Protein AF-A0A1I7TMN6-F1 (afdb_monomer_lite)

pLDDT: mean 80.71, std 16.34, range [33.47, 97.19]

Sequence (152 aa):
MFNTDRVVVRKAKWITIDNLLDMKNCLAITLLEPSFTDVVVNSFIHKWVDGHFPHLEYFCFEIKKEESNEFHTTRVLKGIEYEFEENVIRIYKKGEKGLNLIIGTNKGWHIRSKSGLKASILTLEIEGICTFVLFVWTEESIIVTGENELFE

Organism: NCBI:txid1561998

Radius of gyration: 15.0 Å; chains: 1; bounding box: 34×42×36 Å

Secondary structure (DSSP, 8-state):
----SEEEESSGGG--HHHHHTTTT-SEEEEES----HHHHHHHHHHHHTTS-TT--EEEEEEEGGG-----HHHHTTT--EEEEES---------TT-------SEEEEEE-TT--EEEEEEEEETTEEEEEEEE--TT-----SSS----

Foldseek 3Di:
DPPEQEAAEECQCVDALVNVLVCLAHQEYEYEAHLDDLVSLLVVVVCVLQCSNVRHFKYKYKHFLVSDPPNDVCSNCPPFDWDKAFQFFFFFADDDDPDGDGDTDRIWIWGAHPVGWIWIWDWDADPRMIMIMIGTDDPSTDGHGDPDDDDD

Structure (mmCIF, N/CA/C/O backbone):
data_AF-A0A1I7TMN6-F1
#
_entry.id   AF-A0A1I7TMN6-F1
#
loop_
_atom_site.group_PDB
_atom_site.id
_atom_site.type_symbol
_atom_site.label_atom_id
_atom_site.label_alt_id
_atom_site.label_comp_id
_atom_site.label_asym_id
_atom_site.label_entity_id
_atom_site.label_seq_id
_atom_site.pdbx_PDB_ins_code
_atom_site.Cartn_x
_atom_site.Cartn_y
_atom_site.Cartn_z
_atom_site.occupancy
_atom_site.B_iso_or_equiv
_atom_site.auth_seq_id
_atom_site.auth_comp_id
_atom_site.auth_asym_id
_atom_site.auth_atom_id
_atom_site.pdbx_PDB_model_num
ATOM 1 N N . MET A 1 1 ? -1.420 -20.832 -1.534 1.00 46.94 1 MET A N 1
ATOM 2 C CA . MET A 1 1 ? -2.021 -19.939 -0.522 1.00 46.94 1 MET A CA 1
ATOM 3 C C . MET A 1 1 ? -0.909 -19.474 0.402 1.00 46.94 1 MET A C 1
ATOM 5 O O . MET A 1 1 ? -0.333 -20.310 1.089 1.00 46.94 1 MET A O 1
ATOM 9 N N . PHE A 1 2 ? -0.547 -18.191 0.362 1.00 46.84 2 PHE A N 1
ATOM 10 C CA . PHE A 1 2 ? 0.433 -17.626 1.292 1.00 46.84 2 PHE A CA 1
ATOM 11 C C . PHE A 1 2 ? -0.248 -17.483 2.661 1.00 46.84 2 PHE A C 1
ATOM 13 O O . PHE A 1 2 ? -1.126 -16.645 2.826 1.00 46.84 2 PHE A O 1
ATOM 20 N N . ASN A 1 3 ? 0.077 -18.368 3.607 1.00 51.72 3 ASN A N 1
ATOM 21 C CA . ASN A 1 3 ? -0.455 -18.331 4.974 1.00 51.72 3 ASN A CA 1
ATOM 22 C C . ASN A 1 3 ? 0.596 -17.721 5.904 1.00 51.72 3 ASN A C 1
ATOM 24 O O . ASN A 1 3 ? 1.243 -18.407 6.693 1.00 51.72 3 ASN A O 1
ATOM 28 N N . THR A 1 4 ? 0.871 -16.442 5.698 1.00 63.84 4 THR A N 1
ATOM 29 C CA . THR A 1 4 ? 1.824 -15.682 6.497 1.00 63.84 4 THR A CA 1
ATOM 30 C C . THR A 1 4 ? 1.256 -14.292 6.685 1.00 63.84 4 THR A C 1
ATOM 32 O O . THR A 1 4 ? 0.889 -13.637 5.710 1.00 63.84 4 THR A O 1
ATOM 35 N N . ASP A 1 5 ? 1.221 -13.848 7.938 1.00 81.50 5 ASP A N 1
ATOM 36 C CA . ASP A 1 5 ? 0.681 -12.547 8.321 1.00 81.50 5 ASP A CA 1
ATOM 37 C C . ASP A 1 5 ? 1.398 -11.407 7.590 1.00 81.50 5 ASP A C 1
ATOM 39 O O . ASP A 1 5 ? 0.789 -10.396 7.252 1.00 81.50 5 ASP A O 1
ATOM 43 N N . ARG A 1 6 ? 2.699 -11.565 7.307 1.00 83.31 6 ARG A N 1
ATOM 44 C CA . ARG A 1 6 ? 3.541 -10.517 6.720 1.00 83.31 6 ARG A CA 1
ATOM 45 C C . ARG A 1 6 ? 4.454 -11.050 5.621 1.00 83.31 6 ARG A C 1
ATOM 47 O O . ARG A 1 6 ? 5.328 -11.875 5.871 1.00 83.31 6 ARG A O 1
ATOM 54 N N . VAL A 1 7 ? 4.300 -10.530 4.412 1.00 89.12 7 VAL A N 1
ATOM 55 C CA . VAL A 1 7 ? 5.121 -10.895 3.257 1.00 89.12 7 VAL A CA 1
ATOM 56 C C . VAL A 1 7 ? 6.060 -9.744 2.925 1.00 89.12 7 VAL A C 1
ATOM 58 O O . VAL A 1 7 ? 5.618 -8.622 2.701 1.00 89.12 7 VAL A O 1
ATOM 61 N N . VAL A 1 8 ? 7.362 -10.030 2.864 1.00 90.69 8 VAL A N 1
ATOM 62 C CA . VAL A 1 8 ? 8.372 -9.095 2.357 1.00 90.69 8 VAL A CA 1
ATOM 63 C C . VAL A 1 8 ? 9.087 -9.747 1.183 1.00 90.69 8 VAL A C 1
ATOM 65 O O . VAL A 1 8 ? 9.765 -10.760 1.356 1.00 90.69 8 VAL A O 1
ATOM 68 N N . VAL A 1 9 ? 8.958 -9.169 -0.010 1.00 92.62 9 VAL A N 1
ATOM 69 C CA . VAL A 1 9 ? 9.624 -9.663 -1.224 1.00 92.62 9 VAL A CA 1
ATOM 70 C C . VAL A 1 9 ? 10.627 -8.625 -1.699 1.00 92.62 9 VAL A C 1
ATOM 72 O O . VAL A 1 9 ? 10.267 -7.492 -2.005 1.00 92.62 9 VAL A O 1
ATOM 75 N N . ARG A 1 10 ? 11.901 -9.017 -1.781 1.00 92.88 10 ARG A N 1
ATOM 76 C CA . ARG A 1 10 ? 12.963 -8.199 -2.383 1.00 92.88 10 ARG A CA 1
ATOM 77 C C . ARG A 1 10 ? 13.113 -8.535 -3.865 1.00 92.88 10 ARG A C 1
ATOM 79 O O . ARG A 1 10 ? 12.882 -9.685 -4.239 1.00 92.88 10 ARG A O 1
ATOM 86 N N . LYS A 1 11 ? 13.554 -7.572 -4.685 1.00 92.88 11 LYS A N 1
ATOM 87 C CA . LYS A 1 11 ? 13.694 -7.734 -6.146 1.00 92.88 11 LYS A CA 1
ATOM 88 C C . LYS A 1 11 ? 12.394 -8.250 -6.776 1.00 92.88 11 LYS A C 1
ATOM 90 O O . LYS A 1 11 ? 12.377 -9.234 -7.514 1.00 92.88 11 LYS A O 1
ATOM 95 N N . ALA A 1 12 ? 11.293 -7.590 -6.440 1.00 95.06 12 ALA A N 1
ATOM 96 C CA . ALA A 1 12 ? 9.927 -8.010 -6.717 1.00 95.06 12 ALA A CA 1
ATOM 97 C C . ALA A 1 12 ? 9.480 -7.787 -8.175 1.00 95.06 12 ALA A C 1
ATOM 99 O O . ALA A 1 12 ? 8.286 -7.835 -8.452 1.00 95.06 12 ALA A O 1
ATOM 100 N N . LYS A 1 13 ? 10.400 -7.582 -9.130 1.00 93.62 13 LYS A N 1
ATOM 101 C CA . LYS A 1 13 ? 10.080 -7.353 -10.556 1.00 93.62 13 LYS A CA 1
ATOM 102 C C . LYS A 1 13 ? 9.247 -8.473 -11.190 1.00 93.62 13 LYS A C 1
ATOM 104 O O . LYS A 1 13 ? 8.540 -8.235 -12.159 1.00 93.62 13 LYS A O 1
ATOM 109 N N . TRP A 1 14 ? 9.321 -9.686 -10.641 1.00 94.06 14 TRP A N 1
ATOM 110 C CA . TRP A 1 14 ? 8.556 -10.849 -11.098 1.00 94.06 14 TRP A CA 1
ATOM 111 C C . TRP A 1 14 ? 7.135 -10.932 -10.514 1.00 94.06 14 TRP A C 1
ATOM 113 O O . TRP A 1 14 ? 6.347 -11.754 -10.975 1.00 94.06 14 TRP A O 1
ATOM 123 N N . ILE A 1 15 ? 6.802 -10.117 -9.506 1.00 94.50 15 ILE A N 1
ATOM 124 C CA . ILE A 1 15 ? 5.473 -10.108 -8.888 1.00 94.50 15 ILE A CA 1
ATOM 125 C C . ILE A 1 15 ? 4.475 -9.472 -9.853 1.00 94.50 15 ILE A C 1
ATOM 127 O O . ILE A 1 15 ? 4.632 -8.329 -10.278 1.00 94.50 15 ILE A O 1
ATOM 131 N N . THR A 1 16 ? 3.420 -10.216 -10.164 1.00 93.44 16 THR A N 1
ATOM 132 C CA . THR A 1 16 ? 2.285 -9.757 -10.972 1.00 93.44 16 THR A CA 1
ATOM 133 C C . THR A 1 16 ? 1.099 -9.354 -10.094 1.00 93.44 16 THR A C 1
ATOM 135 O O . THR A 1 16 ? 1.088 -9.597 -8.884 1.00 93.44 16 THR A O 1
ATOM 138 N N . ILE A 1 17 ? 0.063 -8.772 -10.708 1.00 92.19 17 ILE A N 1
ATOM 139 C CA . ILE A 1 17 ? -1.203 -8.516 -10.010 1.00 92.19 17 ILE A CA 1
ATOM 140 C C . ILE A 1 17 ? -1.843 -9.814 -9.503 1.00 92.19 17 ILE A C 1
ATOM 142 O O . ILE A 1 17 ? -2.340 -9.832 -8.386 1.00 92.19 17 ILE A O 1
ATOM 146 N N . ASP A 1 18 ? -1.762 -10.917 -10.249 1.00 93.88 18 ASP A N 1
ATOM 147 C CA . ASP A 1 18 ? -2.332 -12.197 -9.814 1.00 93.88 18 ASP A CA 1
ATOM 148 C C . ASP A 1 18 ? -1.624 -12.714 -8.557 1.00 93.88 18 ASP A C 1
ATOM 150 O O . ASP A 1 18 ? -2.273 -13.141 -7.603 1.00 93.88 18 ASP A O 1
ATOM 154 N N . ASN A 1 19 ? -0.295 -12.554 -8.487 1.00 93.44 19 ASN A N 1
ATOM 155 C CA . ASN A 1 19 ? 0.454 -12.879 -7.273 1.00 93.44 19 ASN A CA 1
ATOM 156 C C . ASN A 1 19 ? 0.014 -12.027 -6.074 1.00 93.44 19 ASN A C 1
ATOM 158 O O . ASN A 1 19 ? -0.032 -12.549 -4.964 1.00 93.44 19 ASN A O 1
ATOM 162 N N . LEU A 1 20 ? -0.313 -10.743 -6.276 1.00 92.25 20 LEU A N 1
ATOM 163 C CA . LEU A 1 20 ? -0.866 -9.892 -5.216 1.00 92.25 20 LEU A CA 1
ATOM 164 C C . LEU A 1 20 ? -2.250 -10.369 -4.764 1.00 92.25 20 LEU A C 1
ATOM 166 O O . LEU A 1 20 ? -2.517 -10.407 -3.566 1.00 92.25 20 LEU A O 1
ATOM 170 N N . LEU A 1 21 ? -3.131 -10.739 -5.696 1.00 93.06 21 LEU A N 1
ATOM 171 C CA . LEU A 1 21 ? -4.472 -11.237 -5.363 1.00 93.06 21 LEU A CA 1
ATOM 172 C C . LEU A 1 21 ? -4.411 -12.558 -4.581 1.00 93.06 21 LEU A C 1
ATOM 174 O O . LEU A 1 21 ? -5.215 -12.788 -3.677 1.00 93.06 21 LEU A O 1
ATOM 178 N N . ASP A 1 22 ? -3.399 -13.386 -4.836 1.00 92.69 22 ASP A N 1
ATOM 179 C CA . ASP A 1 22 ? -3.133 -14.600 -4.058 1.00 92.69 22 ASP A CA 1
ATOM 180 C C . ASP A 1 22 ? -2.650 -14.327 -2.618 1.00 92.69 22 ASP A C 1
ATOM 182 O O . ASP A 1 22 ? -2.696 -15.227 -1.770 1.00 92.69 22 ASP A O 1
ATOM 186 N N . MET A 1 23 ? -2.224 -13.094 -2.312 1.00 91.69 23 MET A N 1
ATOM 187 C CA . MET A 1 23 ? -1.835 -12.631 -0.970 1.00 91.69 23 MET A CA 1
ATOM 188 C C . MET A 1 23 ? -3.015 -12.052 -0.169 1.00 91.69 23 MET A C 1
ATOM 190 O O . MET A 1 23 ? -2.811 -11.403 0.853 1.00 91.69 23 MET A O 1
ATOM 194 N N . LYS A 1 24 ? -4.265 -12.300 -0.584 1.00 91.56 24 LYS A N 1
ATOM 195 C CA . LYS A 1 24 ? -5.489 -11.767 0.052 1.00 91.56 24 LYS A CA 1
ATOM 196 C C . LYS A 1 24 ? -5.649 -11.999 1.560 1.00 91.56 24 LYS A C 1
ATOM 198 O O . LYS A 1 24 ? -6.403 -11.278 2.206 1.00 91.56 24 LYS A O 1
ATOM 203 N N . ASN A 1 25 ? -4.958 -12.995 2.113 1.00 90.25 25 ASN A N 1
ATOM 204 C CA . ASN A 1 25 ? -5.014 -13.334 3.536 1.00 90.25 25 ASN A CA 1
ATOM 205 C C . ASN A 1 25 ? -3.877 -12.700 4.359 1.00 90.25 25 ASN A C 1
ATOM 207 O O . ASN A 1 25 ? -3.811 -12.932 5.561 1.00 90.25 25 ASN A O 1
ATOM 211 N N . CYS A 1 26 ? -2.966 -11.942 3.741 1.00 89.44 26 CYS A N 1
ATOM 212 C CA . CYS A 1 26 ? -1.859 -11.302 4.447 1.00 89.44 26 CYS A CA 1
ATOM 213 C C . CYS A 1 26 ? -2.321 -10.023 5.163 1.00 89.44 26 CYS A C 1
ATOM 215 O O . CYS A 1 26 ? -3.090 -9.240 4.607 1.00 89.44 26 CYS A O 1
ATOM 217 N N . LEU A 1 27 ? -1.786 -9.779 6.363 1.00 88.19 27 LEU A N 1
ATOM 218 C CA . LEU A 1 27 ? -1.965 -8.523 7.104 1.00 88.19 27 LEU A CA 1
ATOM 219 C C . LEU A 1 27 ? -1.080 -7.412 6.541 1.00 88.19 27 LEU A C 1
ATOM 221 O O . LEU A 1 27 ? -1.478 -6.250 6.487 1.00 88.19 27 LEU A O 1
ATOM 225 N N . ALA A 1 28 ? 0.142 -7.765 6.140 1.00 87.25 28 ALA A N 1
ATOM 226 C CA . ALA A 1 28 ? 1.129 -6.824 5.638 1.00 87.25 28 ALA A CA 1
ATOM 227 C C . ALA A 1 28 ? 1.842 -7.361 4.396 1.00 87.25 28 ALA A C 1
ATOM 229 O O . ALA A 1 28 ? 2.312 -8.499 4.383 1.00 87.25 28 ALA A O 1
ATOM 230 N N . ILE A 1 29 ? 1.980 -6.522 3.376 1.00 92.50 29 ILE A N 1
ATOM 231 C CA . ILE A 1 29 ? 2.709 -6.846 2.150 1.00 92.50 29 ILE A CA 1
ATOM 232 C C . ILE A 1 29 ? 3.699 -5.713 1.861 1.00 92.50 29 ILE A C 1
ATOM 234 O O . ILE A 1 29 ? 3.296 -4.563 1.702 1.00 92.50 29 ILE A O 1
ATOM 238 N N . THR A 1 30 ? 4.986 -6.043 1.763 1.00 92.31 30 THR A N 1
ATOM 239 C CA . THR A 1 30 ? 6.058 -5.115 1.381 1.00 92.31 30 THR A CA 1
ATOM 240 C C . THR A 1 30 ? 6.802 -5.654 0.168 1.00 92.31 30 THR A C 1
ATOM 242 O O . THR A 1 30 ? 7.373 -6.746 0.221 1.00 92.31 30 THR A O 1
ATOM 245 N N . LEU A 1 31 ? 6.843 -4.885 -0.917 1.00 94.75 31 LEU A N 1
ATOM 246 C CA . LEU A 1 31 ? 7.528 -5.261 -2.153 1.00 94.75 31 LEU A CA 1
ATOM 247 C C . LEU A 1 31 ? 8.634 -4.259 -2.487 1.00 94.75 31 LEU A C 1
ATOM 249 O O . LEU A 1 31 ? 8.368 -3.078 -2.674 1.00 94.75 31 LEU A O 1
ATOM 253 N N . LEU A 1 32 ? 9.874 -4.726 -2.604 1.00 93.88 32 LEU A N 1
ATOM 254 C CA . LEU A 1 32 ? 10.996 -3.878 -3.011 1.00 93.88 32 LEU A CA 1
ATOM 255 C C . LEU A 1 32 ? 11.326 -4.121 -4.479 1.00 93.88 32 LEU A C 1
ATOM 257 O O . LEU A 1 32 ? 11.548 -5.266 -4.880 1.00 93.88 32 LEU A O 1
ATOM 261 N N . GLU A 1 33 ? 11.402 -3.043 -5.249 1.00 92.81 33 GLU A N 1
ATOM 262 C CA . GLU A 1 33 ? 11.674 -3.026 -6.685 1.00 92.81 33 GLU A CA 1
ATOM 263 C C . GLU A 1 33 ? 10.655 -3.837 -7.521 1.00 92.81 33 GLU A C 1
ATOM 265 O O . GLU A 1 33 ? 11.078 -4.673 -8.325 1.00 92.81 33 GLU A O 1
ATOM 270 N N . PRO A 1 34 ? 9.322 -3.683 -7.354 1.00 93.69 34 PRO A N 1
ATOM 271 C CA . PRO A 1 34 ? 8.373 -4.268 -8.296 1.00 93.69 34 PRO A CA 1
ATOM 272 C C . PRO A 1 34 ? 8.353 -3.505 -9.627 1.00 93.69 34 PRO A C 1
ATOM 274 O O . PRO A 1 34 ? 8.657 -2.318 -9.690 1.00 93.69 34 PRO A O 1
ATOM 277 N N . SER A 1 35 ? 7.905 -4.164 -10.696 1.00 90.75 35 SER A N 1
ATOM 278 C CA . SER A 1 35 ? 7.663 -3.527 -12.002 1.00 90.75 35 SER A CA 1
ATOM 279 C C . SER A 1 35 ? 6.213 -3.048 -12.135 1.00 90.75 35 SER A C 1
ATOM 281 O O . SER A 1 35 ? 5.538 -3.318 -13.128 1.00 90.75 35 SER A O 1
ATOM 283 N N . PHE A 1 36 ? 5.700 -2.387 -11.095 1.00 89.75 36 PHE A N 1
ATOM 284 C CA . PHE A 1 36 ? 4.315 -1.925 -11.058 1.00 89.75 36 PHE A CA 1
ATOM 285 C C . PHE A 1 36 ? 4.106 -0.650 -11.865 1.00 89.75 36 PHE A C 1
ATOM 287 O O . PHE A 1 36 ? 4.941 0.246 -11.895 1.00 89.75 36 PHE A O 1
ATOM 294 N N . THR A 1 37 ? 2.936 -0.575 -12.490 1.00 88.81 37 THR A N 1
ATOM 295 C CA . THR A 1 37 ? 2.442 0.607 -13.195 1.00 88.81 37 THR A CA 1
ATOM 296 C C . THR A 1 37 ? 1.239 1.180 -12.455 1.00 88.81 37 THR A C 1
ATOM 298 O O . THR A 1 37 ? 0.597 0.468 -11.676 1.00 88.81 37 THR A O 1
ATOM 301 N N . ASP A 1 38 ? 0.863 2.424 -12.765 1.00 89.50 38 ASP A N 1
ATOM 302 C CA . ASP A 1 38 ? -0.373 3.037 -12.256 1.00 89.50 38 ASP A CA 1
ATOM 303 C C . ASP A 1 38 ? -1.596 2.124 -12.446 1.00 89.50 38 ASP A C 1
ATOM 305 O O . ASP A 1 38 ? -2.455 2.050 -11.574 1.00 89.50 38 ASP A O 1
ATOM 309 N N . VAL A 1 39 ? -1.663 1.394 -13.568 1.00 90.31 39 VAL A N 1
ATOM 310 C CA . VAL A 1 39 ? -2.772 0.483 -13.901 1.00 90.31 39 VAL A CA 1
ATOM 311 C C . VAL A 1 39 ? -2.822 -0.714 -12.952 1.00 90.31 39 VAL A C 1
ATOM 313 O O . VAL A 1 39 ? -3.900 -1.100 -12.494 1.00 90.31 39 VAL A O 1
ATOM 316 N N . VAL A 1 40 ? -1.661 -1.295 -12.635 1.00 92.25 40 VAL A N 1
ATOM 317 C CA . VAL A 1 40 ? -1.557 -2.424 -11.699 1.00 92.25 40 VAL A CA 1
ATOM 318 C C . VAL A 1 40 ? -1.957 -1.979 -10.296 1.00 92.25 40 VAL A C 1
ATOM 320 O O . VAL A 1 40 ? -2.769 -2.642 -9.653 1.00 92.25 40 VAL A O 1
ATOM 323 N N . VAL A 1 41 ? -1.450 -0.830 -9.842 1.00 92.94 41 VAL A N 1
ATOM 324 C CA . VAL A 1 41 ? -1.761 -0.307 -8.505 1.00 92.94 41 VAL A CA 1
ATOM 325 C C . VAL A 1 41 ? -3.224 0.129 -8.409 1.00 92.94 41 VAL A C 1
ATOM 327 O O . VAL A 1 41 ? -3.888 -0.213 -7.436 1.00 92.94 41 VAL A O 1
ATOM 330 N N . ASN A 1 42 ? -3.780 0.782 -9.434 1.00 94.94 42 ASN A N 1
ATOM 331 C CA . ASN A 1 42 ? -5.209 1.102 -9.497 1.00 94.94 42 ASN A CA 1
ATOM 332 C C . ASN A 1 42 ? -6.078 -0.161 -9.397 1.00 94.94 42 ASN A C 1
ATOM 334 O O . ASN A 1 42 ? -7.013 -0.201 -8.599 1.00 94.94 42 ASN A O 1
ATOM 338 N N . SER A 1 43 ? -5.735 -1.212 -10.148 1.00 95.31 43 SER A N 1
ATOM 339 C CA . SER A 1 43 ? -6.452 -2.493 -10.100 1.00 95.31 43 SER A CA 1
ATOM 340 C C . SER A 1 43 ? -6.395 -3.120 -8.708 1.00 95.31 43 SER A C 1
ATOM 342 O O . SER A 1 43 ? -7.409 -3.600 -8.205 1.00 95.31 43 SER A O 1
ATOM 344 N N . PHE A 1 44 ? -5.229 -3.081 -8.060 1.00 95.88 44 PHE A N 1
ATOM 345 C CA . PHE A 1 44 ? -5.068 -3.543 -6.684 1.00 95.88 44 PHE A CA 1
ATOM 346 C C . PHE A 1 44 ? -5.961 -2.764 -5.708 1.00 95.88 44 PHE A C 1
ATOM 348 O O . PHE A 1 44 ? -6.685 -3.379 -4.925 1.00 95.88 44 PHE A O 1
ATOM 355 N N . ILE A 1 45 ? -5.972 -1.428 -5.775 1.00 96.06 45 ILE A N 1
ATOM 356 C CA . ILE A 1 45 ? -6.774 -0.606 -4.859 1.00 96.06 45 ILE A CA 1
ATOM 357 C C . ILE A 1 45 ? -8.268 -0.838 -5.091 1.00 96.06 45 ILE A C 1
ATOM 359 O O . ILE A 1 45 ? -8.999 -0.984 -4.119 1.00 96.06 45 ILE A O 1
ATOM 363 N N . HIS A 1 46 ? -8.730 -0.960 -6.340 1.00 97.12 46 HIS A N 1
ATOM 364 C CA . HIS A 1 46 ? -10.121 -1.340 -6.632 1.00 97.12 46 HIS A CA 1
ATOM 365 C C . HIS A 1 46 ? -10.496 -2.670 -5.974 1.00 97.12 46 HIS A C 1
ATOM 367 O O . HIS A 1 46 ? -11.539 -2.779 -5.336 1.00 97.12 46 HIS A O 1
ATOM 373 N N . LYS A 1 47 ? -9.613 -3.673 -6.043 1.00 96.69 47 LYS A N 1
ATOM 374 C CA . LYS A 1 47 ? -9.834 -4.968 -5.382 1.00 96.69 47 LYS A CA 1
ATOM 375 C C . LYS A 1 47 ? -9.863 -4.848 -3.861 1.00 96.69 47 LYS A C 1
ATOM 377 O O . LYS A 1 47 ? -10.671 -5.520 -3.222 1.00 96.69 47 LYS A O 1
ATOM 382 N N . TRP A 1 48 ? -9.028 -3.993 -3.276 1.00 96.94 48 TRP A N 1
ATOM 383 C CA . TRP A 1 48 ? -9.096 -3.689 -1.847 1.00 96.94 48 TRP A CA 1
ATOM 384 C C . TRP A 1 48 ? -10.410 -2.984 -1.477 1.00 96.94 48 TRP A C 1
ATOM 386 O O . TRP A 1 48 ? -11.081 -3.415 -0.541 1.00 96.94 48 TRP A O 1
ATOM 396 N N . VAL A 1 49 ? -10.831 -1.975 -2.249 1.00 97.19 49 VAL A N 1
ATOM 397 C CA . VAL A 1 49 ? -12.108 -1.265 -2.061 1.00 97.19 49 VAL A CA 1
ATOM 398 C C . VAL A 1 49 ? -13.285 -2.239 -2.134 1.00 97.19 49 VAL A C 1
ATOM 400 O O . VAL A 1 49 ? -14.203 -2.159 -1.322 1.00 97.19 49 VAL A O 1
ATOM 403 N N . ASP A 1 50 ? -13.229 -3.215 -3.038 1.00 96.25 50 ASP A N 1
ATOM 404 C CA . ASP A 1 50 ? -14.228 -4.276 -3.172 1.00 96.25 50 ASP A CA 1
ATOM 405 C C . ASP A 1 50 ? -14.232 -5.300 -2.021 1.00 96.25 50 ASP A C 1
ATOM 407 O O . ASP A 1 50 ? -15.109 -6.162 -1.976 1.00 96.25 50 ASP A O 1
ATOM 411 N N . GLY A 1 51 ? -13.279 -5.220 -1.089 1.00 94.50 51 GLY A N 1
ATOM 412 C CA . GLY A 1 51 ? -13.173 -6.124 0.055 1.00 94.50 51 GLY A CA 1
ATOM 413 C C . GLY A 1 51 ? -12.455 -7.441 -0.249 1.00 94.50 51 GLY A C 1
ATOM 414 O O . GLY A 1 51 ? -12.593 -8.397 0.509 1.00 94.50 51 GLY A O 1
ATOM 415 N N . HIS A 1 52 ? -11.673 -7.523 -1.333 1.00 94.38 52 HIS A N 1
ATOM 416 C CA . HIS A 1 52 ? -10.929 -8.743 -1.680 1.00 94.38 52 HIS A CA 1
ATOM 417 C C . HIS A 1 52 ? -9.827 -9.090 -0.666 1.00 94.38 52 HIS A C 1
ATOM 419 O O . HIS A 1 52 ? -9.392 -10.236 -0.602 1.00 94.38 52 HIS A O 1
ATOM 425 N N . PHE A 1 53 ? -9.395 -8.107 0.124 1.00 93.94 53 PHE A N 1
ATOM 426 C CA . PHE A 1 53 ? -8.316 -8.201 1.103 1.00 93.94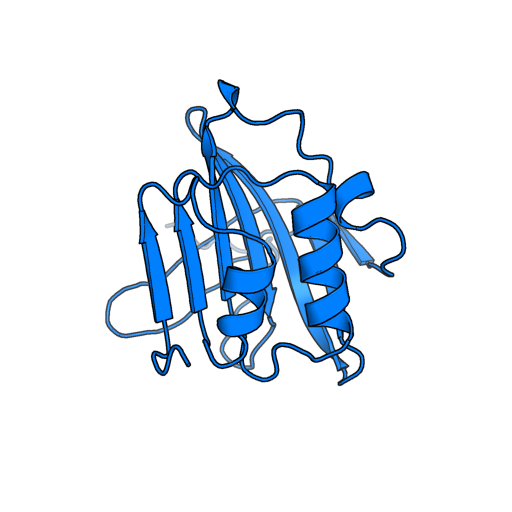 53 PHE A CA 1
ATOM 427 C C . PHE A 1 53 ? -8.859 -7.941 2.522 1.00 93.94 53 PHE A C 1
ATOM 429 O O . PHE A 1 53 ? -8.644 -6.860 3.068 1.00 93.94 53 PHE A O 1
ATOM 436 N N . PRO A 1 54 ? -9.595 -8.893 3.127 1.00 90.38 54 PRO A N 1
ATOM 437 C CA . PRO A 1 54 ? -10.346 -8.662 4.367 1.00 90.38 54 PRO A CA 1
ATOM 438 C C . PRO A 1 54 ? -9.474 -8.413 5.603 1.00 90.38 54 PRO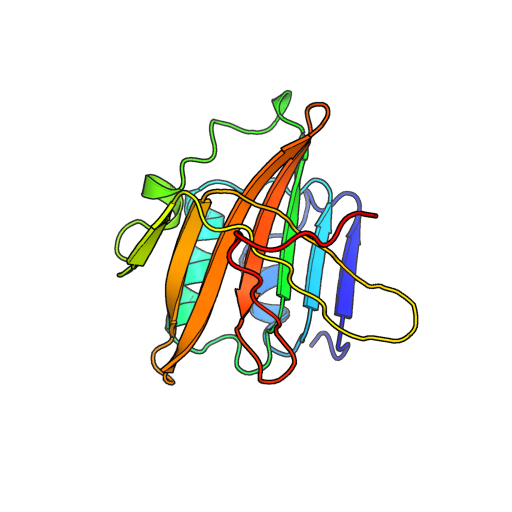 A C 1
ATOM 440 O O . PRO A 1 54 ? -9.970 -7.887 6.595 1.00 90.38 54 PRO A O 1
ATOM 443 N N . HIS A 1 55 ? -8.198 -8.802 5.556 1.00 89.44 55 HIS A N 1
ATOM 444 C CA . HIS A 1 55 ? -7.271 -8.694 6.684 1.00 89.44 55 HIS A CA 1
ATOM 445 C C . HIS A 1 55 ? -6.102 -7.747 6.415 1.00 89.44 55 HIS A C 1
ATOM 447 O O . HIS A 1 55 ? -5.258 -7.564 7.285 1.00 89.44 55 HIS A O 1
ATOM 453 N N . LEU A 1 56 ? -6.019 -7.164 5.216 1.00 90.69 56 LEU A N 1
ATOM 454 C CA . LEU A 1 56 ? -4.890 -6.314 4.868 1.00 90.69 56 LEU A CA 1
ATOM 455 C C . LEU A 1 56 ? -4.948 -5.027 5.683 1.00 90.69 56 LEU A C 1
ATOM 457 O O . LEU A 1 56 ? -5.892 -4.252 5.563 1.00 90.69 56 LEU A O 1
ATOM 461 N N . GLU A 1 57 ? -3.894 -4.785 6.446 1.00 88.19 57 GLU 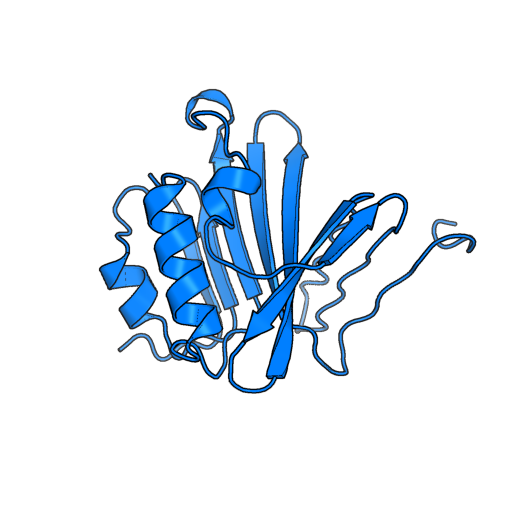A N 1
ATOM 462 C CA . GLU A 1 57 ? -3.700 -3.568 7.229 1.00 88.19 57 GLU A CA 1
ATOM 463 C C . GLU A 1 57 ? -2.643 -2.659 6.601 1.00 88.19 57 GLU A C 1
ATOM 465 O O . GLU A 1 57 ? -2.670 -1.441 6.771 1.00 88.19 57 GLU A O 1
ATOM 470 N N . TYR A 1 58 ? -1.703 -3.249 5.861 1.00 87.19 58 TYR A N 1
ATOM 471 C CA . TYR A 1 58 ? -0.562 -2.536 5.312 1.00 87.19 58 TYR A CA 1
ATOM 472 C C . TYR A 1 58 ? -0.128 -3.096 3.960 1.00 87.19 58 TYR A C 1
ATOM 474 O O . TYR A 1 58 ? 0.177 -4.280 3.824 1.00 87.19 58 TYR A O 1
ATOM 482 N N . PHE A 1 59 ? -0.015 -2.223 2.968 1.00 92.25 59 PHE A N 1
ATOM 483 C CA . PHE A 1 59 ? 0.629 -2.529 1.701 1.00 92.25 59 PHE A CA 1
ATOM 484 C C . PHE A 1 59 ? 1.622 -1.433 1.351 1.00 92.25 59 PHE A C 1
ATOM 486 O O . PHE A 1 59 ? 1.299 -0.250 1.393 1.00 92.25 59 PHE A O 1
ATOM 493 N N . CYS A 1 60 ? 2.835 -1.828 0.995 1.00 90.69 60 CYS A N 1
ATOM 494 C CA . CYS A 1 60 ? 3.884 -0.903 0.623 1.00 90.69 60 CYS A CA 1
ATOM 495 C C . CYS A 1 60 ? 4.719 -1.457 -0.514 1.00 90.69 60 CYS A C 1
ATOM 497 O O . CYS A 1 60 ? 5.002 -2.658 -0.579 1.00 90.69 60 CYS A O 1
ATOM 499 N N . PHE A 1 61 ? 5.151 -0.558 -1.387 1.00 92.75 61 PHE A N 1
ATOM 500 C CA . PHE A 1 61 ? 6.235 -0.870 -2.289 1.00 92.75 61 PHE A CA 1
ATOM 501 C C . PHE A 1 61 ? 7.186 0.299 -2.488 1.00 92.75 61 PHE A C 1
ATOM 503 O O . PHE A 1 61 ? 6.802 1.464 -2.395 1.00 92.75 61 PHE A O 1
ATOM 510 N N . GLU A 1 62 ? 8.424 -0.048 -2.815 1.00 92.00 62 GLU A N 1
ATOM 511 C CA . GLU A 1 62 ? 9.501 0.890 -3.108 1.00 92.00 62 GLU A CA 1
ATOM 512 C C . GLU A 1 62 ? 10.030 0.637 -4.512 1.00 92.00 62 GLU A C 1
ATOM 514 O O . GLU A 1 62 ? 10.367 -0.495 -4.860 1.00 92.00 62 GLU A O 1
ATOM 519 N N . ILE A 1 63 ? 10.127 1.689 -5.316 1.00 90.19 63 ILE A N 1
ATOM 520 C CA . ILE A 1 63 ? 10.754 1.658 -6.638 1.00 90.19 63 ILE A CA 1
ATOM 521 C C . ILE A 1 63 ? 11.802 2.758 -6.729 1.00 90.19 63 ILE A C 1
ATOM 523 O O . ILE A 1 63 ? 11.683 3.808 -6.099 1.00 90.19 63 ILE A O 1
ATOM 527 N N . LYS A 1 64 ? 12.833 2.536 -7.541 1.00 87.75 64 LYS A N 1
ATOM 528 C CA . LYS A 1 64 ? 13.782 3.601 -7.869 1.00 87.75 64 LYS A CA 1
ATOM 529 C C . LYS A 1 64 ? 13.071 4.656 -8.705 1.00 87.75 64 LYS A C 1
ATOM 531 O O . LYS A 1 64 ? 12.320 4.306 -9.611 1.00 87.75 64 LYS A O 1
ATOM 536 N N . LYS A 1 65 ? 13.353 5.931 -8.453 1.00 82.50 65 LYS A N 1
ATOM 537 C CA . LYS A 1 65 ? 12.804 7.062 -9.213 1.00 82.50 65 LYS A CA 1
ATOM 538 C C . LYS A 1 65 ? 13.075 6.946 -10.712 1.00 82.50 65 LYS A C 1
ATOM 540 O O . LYS A 1 65 ? 12.225 7.272 -11.521 1.00 82.50 65 LYS A O 1
ATOM 545 N N . GLU A 1 66 ? 14.238 6.424 -11.082 1.00 81.25 66 GLU A N 1
ATOM 546 C CA . GLU A 1 66 ? 14.610 6.176 -12.483 1.00 81.25 66 GLU A CA 1
ATOM 547 C C . GLU A 1 66 ? 13.710 5.134 -13.168 1.00 81.25 66 GLU A C 1
ATOM 549 O O . GLU A 1 66 ? 13.561 5.142 -14.386 1.00 81.25 66 GLU A O 1
ATOM 554 N N . GLU A 1 67 ? 13.116 4.232 -12.384 1.00 74.44 67 GLU 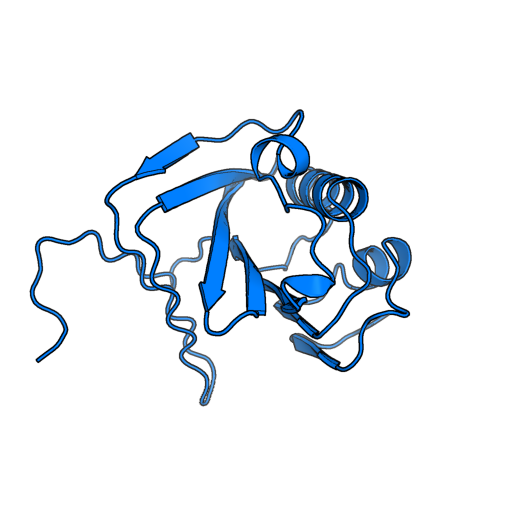A N 1
ATOM 555 C CA . GLU A 1 67 ? 12.183 3.203 -12.846 1.00 74.44 67 GLU A CA 1
ATOM 556 C C . GLU A 1 67 ? 10.717 3.628 -12.649 1.00 74.44 67 GLU A C 1
ATOM 558 O O . GLU A 1 67 ? 9.809 2.946 -13.130 1.00 74.44 67 GLU A O 1
ATOM 563 N N . SER A 1 68 ? 10.468 4.752 -11.964 1.00 66.88 68 SER A N 1
ATOM 564 C CA . SER A 1 68 ? 9.133 5.314 -11.818 1.00 66.88 68 SER A CA 1
ATOM 565 C C . SER A 1 68 ? 8.826 6.191 -13.032 1.00 66.88 68 SER A C 1
ATOM 567 O O . SER A 1 68 ? 9.263 7.330 -13.167 1.00 66.88 68 SER A O 1
ATOM 569 N N . ASN A 1 69 ? 8.020 5.663 -13.952 1.00 60.34 69 ASN A N 1
ATOM 570 C CA . ASN A 1 69 ? 7.191 6.563 -14.748 1.00 60.34 69 ASN A CA 1
ATOM 571 C C . ASN A 1 69 ? 6.300 7.289 -13.738 1.00 60.34 69 ASN A C 1
ATOM 573 O O . ASN A 1 69 ? 5.690 6.593 -12.928 1.00 60.34 69 ASN A O 1
ATOM 577 N N . GLU A 1 70 ? 6.290 8.628 -13.737 1.00 58.75 70 GLU A N 1
ATOM 578 C CA . GLU A 1 70 ? 5.647 9.464 -12.709 1.00 58.75 70 GLU A CA 1
ATOM 579 C C . GLU A 1 70 ? 4.383 8.802 -12.141 1.00 58.75 70 GLU A C 1
ATOM 581 O O . GLU A 1 70 ? 3.342 8.735 -12.798 1.00 58.75 70 GLU A O 1
ATOM 586 N N . PHE A 1 71 ? 4.499 8.252 -10.928 1.00 63.53 71 PHE A N 1
ATOM 587 C CA . PHE A 1 71 ? 3.383 7.620 -10.240 1.00 63.53 71 PHE A CA 1
ATOM 588 C C . PHE A 1 71 ? 2.426 8.735 -9.834 1.00 63.53 71 PHE A C 1
ATOM 590 O O . PHE A 1 71 ? 2.640 9.442 -8.847 1.00 63.53 71 PHE A O 1
ATOM 597 N N . HIS A 1 72 ? 1.387 8.947 -10.635 1.00 74.62 72 HIS A N 1
ATOM 598 C CA . HIS A 1 72 ? 0.427 10.003 -10.363 1.00 74.62 72 HIS A CA 1
ATOM 599 C C . HIS A 1 72 ? -0.721 9.434 -9.555 1.00 74.62 72 HIS A C 1
ATOM 601 O O . HIS A 1 72 ? -1.513 8.629 -10.050 1.00 74.62 72 HIS A O 1
ATOM 607 N N . THR A 1 73 ? -0.887 9.930 -8.332 1.00 78.69 73 THR A N 1
ATOM 608 C CA . THR A 1 73 ? -1.982 9.496 -7.462 1.00 78.69 73 THR A CA 1
ATOM 609 C C . THR A 1 73 ? -3.355 9.660 -8.119 1.00 78.69 73 THR A C 1
ATOM 611 O O . THR A 1 73 ? -4.239 8.839 -7.908 1.00 78.69 73 THR A O 1
ATOM 614 N N . THR A 1 74 ? -3.526 10.646 -9.007 1.00 83.31 74 THR A N 1
ATOM 615 C CA . THR A 1 74 ? -4.754 10.833 -9.802 1.00 83.31 74 THR A CA 1
ATOM 616 C C . THR A 1 74 ? -5.046 9.675 -10.763 1.00 83.31 74 THR A C 1
ATOM 618 O O . THR A 1 74 ? -6.210 9.362 -11.008 1.00 83.31 74 THR A O 1
ATOM 621 N N . ARG A 1 75 ? -4.015 9.016 -11.305 1.00 88.38 75 ARG A N 1
ATOM 622 C CA . ARG A 1 75 ? -4.156 7.820 -12.151 1.00 88.38 75 ARG A CA 1
ATOM 623 C C . ARG A 1 75 ? -4.386 6.578 -11.302 1.00 88.38 75 ARG A C 1
ATOM 625 O O . ARG A 1 75 ? -5.276 5.791 -11.610 1.00 88.38 75 ARG A O 1
ATOM 632 N N . VAL A 1 76 ? -3.635 6.445 -10.210 1.00 90.38 76 VAL A N 1
ATOM 633 C CA . VAL A 1 76 ? -3.764 5.340 -9.251 1.00 90.38 76 VAL A CA 1
ATOM 634 C C . VAL A 1 76 ? -5.151 5.302 -8.601 1.00 90.38 76 VAL A C 1
ATOM 636 O O . VAL A 1 76 ? -5.712 4.226 -8.423 1.00 90.38 76 VAL A O 1
ATOM 639 N N . LEU A 1 77 ? -5.747 6.458 -8.303 1.00 93.19 77 LEU A N 1
ATOM 640 C CA . LEU A 1 77 ? -7.079 6.574 -7.696 1.00 93.19 77 LEU A CA 1
ATOM 641 C C . LEU A 1 77 ? -8.205 6.779 -8.712 1.00 93.19 77 LEU A C 1
ATOM 643 O O . LEU A 1 77 ? -9.328 7.118 -8.342 1.00 93.19 77 LEU A O 1
ATOM 647 N N . LYS A 1 78 ? -7.944 6.585 -10.007 1.00 94.94 78 LYS A N 1
ATOM 648 C CA . LYS A 1 78 ? -8.966 6.781 -11.034 1.00 94.94 78 LYS A CA 1
ATOM 649 C C . LYS A 1 78 ? -10.184 5.886 -10.769 1.00 94.94 78 LYS A C 1
ATOM 651 O O . LYS A 1 78 ? -10.068 4.660 -10.693 1.00 94.94 78 LYS A O 1
ATOM 656 N N . GLY A 1 79 ? -11.357 6.516 -10.687 1.00 95.12 79 GLY A N 1
ATOM 657 C CA . GLY A 1 79 ? -12.632 5.840 -10.430 1.00 95.12 79 GLY A CA 1
ATOM 658 C C . GLY A 1 79 ? -12.840 5.412 -8.975 1.00 95.12 79 GLY A C 1
ATOM 659 O O . GLY A 1 79 ? -13.746 4.628 -8.720 1.00 95.12 79 GLY A O 1
ATOM 660 N N . ILE A 1 80 ? -12.008 5.891 -8.048 1.00 95.75 80 ILE A N 1
ATOM 661 C CA . ILE A 1 80 ? -12.120 5.635 -6.611 1.00 95.75 80 ILE A CA 1
ATOM 662 C C . ILE A 1 80 ? -12.504 6.946 -5.933 1.00 95.75 80 ILE A C 1
ATOM 664 O O . ILE A 1 80 ? -11.885 7.979 -6.182 1.00 95.75 80 ILE A O 1
ATOM 668 N N . GLU A 1 81 ? -13.526 6.911 -5.084 1.00 95.00 81 GLU A N 1
ATOM 669 C CA . GLU A 1 81 ? -13.873 8.053 -4.241 1.00 95.00 81 GLU A CA 1
ATOM 670 C C . GLU A 1 81 ? -12.815 8.232 -3.151 1.00 95.00 81 GLU A C 1
ATOM 672 O O . GLU A 1 81 ? -12.434 7.269 -2.477 1.00 95.00 81 GLU A O 1
ATOM 677 N N . TYR A 1 82 ? -12.336 9.463 -2.978 1.00 94.00 82 TYR A N 1
ATOM 678 C CA . TYR A 1 82 ? -11.350 9.779 -1.956 1.00 94.00 82 TYR A CA 1
ATOM 679 C C . TYR A 1 82 ? -11.562 11.162 -1.344 1.00 94.00 82 TYR A C 1
ATOM 681 O O . TYR A 1 82 ? -12.024 12.095 -1.999 1.00 94.00 82 TYR A O 1
ATOM 689 N N . GLU A 1 83 ? -11.148 11.297 -0.089 1.00 91.69 83 GLU A N 1
ATOM 690 C CA . GLU A 1 83 ? -10.972 12.575 0.602 1.00 91.69 83 GLU A CA 1
ATOM 691 C C . GLU A 1 83 ? -9.480 12.956 0.509 1.00 91.69 83 GLU A C 1
ATOM 693 O O . GLU A 1 83 ? -8.611 12.106 0.707 1.00 91.69 83 GLU A O 1
ATOM 698 N N . PHE A 1 84 ? -9.158 14.206 0.171 1.00 88.00 84 PHE A N 1
ATOM 699 C CA . PHE A 1 84 ? -7.778 14.707 0.167 1.00 88.00 84 PHE A CA 1
ATOM 700 C C . PHE A 1 84 ? -7.560 15.617 1.369 1.00 88.00 84 PHE A C 1
ATOM 702 O O . PHE A 1 84 ? -8.364 16.511 1.623 1.00 88.00 84 PHE A O 1
ATOM 709 N N . GLU A 1 85 ? -6.454 15.412 2.072 1.00 82.94 85 GLU A N 1
ATOM 710 C CA . GLU A 1 85 ? -6.082 16.221 3.224 1.00 82.94 85 GLU A CA 1
ATOM 711 C C . GLU A 1 85 ? -4.609 16.634 3.118 1.00 82.94 85 GLU A C 1
ATOM 713 O O . GLU A 1 85 ? -3.722 15.784 2.983 1.00 82.94 85 GLU A O 1
ATOM 718 N N . GLU A 1 86 ? -4.348 17.933 3.241 1.00 80.69 86 GLU A N 1
ATOM 719 C CA . GLU A 1 86 ? -3.017 18.546 3.283 1.00 80.69 86 GLU A CA 1
ATOM 720 C C . GLU A 1 86 ? -2.717 19.165 4.657 1.00 80.69 86 GLU A C 1
ATOM 722 O O . GLU A 1 86 ? -3.615 19.368 5.469 1.00 80.69 86 GLU A O 1
ATOM 727 N N . ASN A 1 87 ? -1.442 19.458 4.917 1.00 67.75 87 ASN A N 1
ATOM 728 C CA . ASN A 1 87 ? -0.911 20.051 6.150 1.00 67.75 87 ASN A CA 1
ATOM 729 C C . ASN A 1 87 ? -1.161 19.234 7.427 1.00 67.75 87 ASN A C 1
ATOM 731 O O . ASN A 1 87 ? -1.112 19.760 8.533 1.00 67.75 87 ASN A O 1
ATOM 735 N N . VAL A 1 88 ? -1.374 17.928 7.283 1.00 62.75 88 VAL A N 1
ATOM 736 C CA . VAL A 1 88 ? -1.570 17.013 8.408 1.00 62.75 88 VAL A CA 1
ATOM 737 C C . VAL A 1 88 ? -0.401 16.049 8.462 1.00 62.75 88 VAL A C 1
ATOM 739 O O . VAL A 1 88 ? -0.276 15.198 7.580 1.00 62.75 88 VAL A O 1
ATOM 742 N N . ILE A 1 89 ? 0.420 16.164 9.509 1.00 63.12 89 ILE A N 1
ATOM 743 C CA . ILE A 1 89 ? 1.387 15.124 9.864 1.00 63.12 89 ILE A CA 1
ATOM 744 C C . ILE A 1 89 ? 0.589 13.874 10.239 1.00 63.12 89 ILE A C 1
ATOM 746 O O . ILE A 1 89 ? -0.476 13.934 10.848 1.00 63.12 89 ILE A O 1
ATOM 750 N N . ARG A 1 90 ? 1.056 12.712 9.803 1.00 64.06 90 ARG A N 1
ATOM 751 C CA . ARG A 1 90 ? 0.480 11.430 10.210 1.00 64.06 90 ARG A CA 1
ATOM 752 C C . ARG A 1 90 ? 1.622 10.595 10.734 1.00 64.06 90 ARG A C 1
ATOM 754 O O . ARG A 1 90 ? 2.705 10.638 10.173 1.00 64.06 90 ARG A O 1
ATOM 761 N N . ILE A 1 91 ? 1.408 9.908 11.845 1.00 61.03 91 ILE A N 1
ATOM 762 C CA . ILE A 1 91 ? 2.412 9.036 12.451 1.00 61.03 91 ILE A CA 1
ATOM 763 C C . ILE A 1 91 ? 1.728 7.707 12.642 1.00 61.03 91 ILE A C 1
ATOM 765 O O . ILE A 1 91 ? 1.199 7.400 13.703 1.00 61.03 91 ILE A O 1
ATOM 769 N N . TYR A 1 92 ? 1.727 6.917 11.582 1.00 61.19 92 TYR A N 1
ATOM 770 C CA . TYR A 1 92 ? 1.295 5.542 11.703 1.00 61.19 92 TYR A CA 1
ATOM 771 C C . TYR A 1 92 ? 2.275 4.843 12.639 1.00 61.19 92 TYR A C 1
ATOM 773 O O . TYR A 1 92 ? 3.481 4.941 12.462 1.00 61.19 92 TYR A O 1
ATOM 781 N N . LYS A 1 93 ? 1.773 4.215 13.697 1.00 58.53 93 LYS A N 1
ATOM 782 C CA . LYS A 1 93 ? 2.582 3.416 14.613 1.00 58.53 93 LYS A CA 1
ATOM 783 C C . LYS A 1 93 ? 1.897 2.077 14.732 1.00 58.53 93 LYS A C 1
ATOM 785 O O . LYS A 1 93 ? 0.952 1.935 15.493 1.00 58.53 93 LYS A O 1
ATOM 790 N N . LYS A 1 94 ? 2.375 1.096 13.975 1.00 57.53 94 LYS A N 1
ATOM 791 C CA . LYS A 1 94 ? 1.949 -0.280 14.195 1.00 57.53 94 LYS A CA 1
ATOM 792 C C . LYS A 1 94 ? 2.901 -0.918 15.197 1.00 57.53 94 LYS A C 1
ATOM 794 O O . LYS A 1 94 ? 4.073 -1.125 14.891 1.00 57.53 94 LYS A O 1
ATOM 799 N N . GLY A 1 95 ? 2.410 -1.173 16.404 1.00 49.81 95 GLY A N 1
ATOM 800 C CA . GLY A 1 95 ? 3.174 -1.843 17.445 1.00 49.81 95 GLY A CA 1
ATOM 801 C C . GLY A 1 95 ? 3.267 -3.339 17.165 1.00 49.81 95 GLY A C 1
ATOM 802 O O . GLY A 1 95 ? 2.468 -4.108 17.672 1.00 49.81 95 GLY A O 1
ATOM 803 N N . GLU A 1 96 ? 4.259 -3.788 16.402 1.00 51.88 96 GLU A N 1
ATOM 804 C CA . GLU A 1 96 ? 4.612 -5.211 16.362 1.00 51.88 96 GLU A CA 1
ATOM 805 C C . GLU A 1 96 ? 6.076 -5.367 16.752 1.00 51.88 96 GLU A C 1
ATOM 807 O O . GLU A 1 96 ? 6.919 -4.637 16.236 1.00 51.88 96 GLU A O 1
ATOM 812 N N . LYS A 1 97 ? 6.354 -6.301 17.677 1.00 43.97 97 LYS A N 1
ATOM 813 C CA . LYS A 1 97 ? 7.676 -6.731 18.180 1.00 43.97 97 LYS A CA 1
ATOM 814 C C . LYS A 1 97 ? 8.867 -6.259 17.313 1.00 43.97 97 LYS A C 1
ATOM 816 O O . LYS A 1 97 ? 9.390 -7.023 16.508 1.00 43.97 97 LYS A O 1
ATOM 821 N N . GLY A 1 98 ? 9.307 -5.011 17.510 1.00 44.53 98 GLY A N 1
ATOM 822 C CA . GLY A 1 98 ? 10.534 -4.455 16.927 1.00 44.53 98 GLY A CA 1
ATOM 823 C C . GLY A 1 98 ? 10.430 -3.552 15.685 1.00 44.53 98 GLY A C 1
ATOM 824 O O . GLY A 1 98 ? 11.464 -3.019 15.298 1.00 44.53 98 GLY A O 1
ATOM 825 N N . LEU A 1 99 ? 9.261 -3.316 15.071 1.00 46.59 99 LEU A N 1
ATOM 826 C CA . LEU A 1 99 ? 9.137 -2.424 13.898 1.00 46.59 99 LEU A CA 1
ATOM 827 C C . LEU A 1 99 ? 8.063 -1.348 14.102 1.00 46.59 99 LEU A C 1
ATOM 829 O O . LEU A 1 99 ? 6.911 -1.521 13.717 1.00 46.59 99 LEU A O 1
ATOM 833 N N . ASN A 1 100 ? 8.471 -0.206 14.662 1.00 57.88 100 ASN A N 1
ATOM 834 C CA . ASN A 1 100 ? 7.684 1.024 14.595 1.00 57.88 100 ASN A CA 1
ATOM 835 C C . ASN A 1 100 ? 7.915 1.658 13.219 1.00 57.88 100 ASN A C 1
ATOM 837 O O . ASN A 1 100 ? 8.926 2.327 13.008 1.00 57.88 100 ASN A O 1
ATOM 841 N N . LEU A 1 101 ? 7.009 1.434 12.271 1.00 59.84 101 LEU A N 1
ATOM 842 C CA . LEU A 1 101 ? 7.069 2.131 10.991 1.00 59.84 101 LEU A CA 1
ATOM 843 C C . LEU A 1 101 ? 6.397 3.492 11.129 1.00 59.84 101 LEU A C 1
ATOM 845 O O . LEU A 1 101 ? 5.181 3.556 11.038 1.00 59.84 101 LEU A O 1
ATOM 849 N N . ILE A 1 102 ? 7.185 4.547 11.318 1.00 63.59 102 ILE A N 1
ATOM 850 C CA . ILE A 1 102 ? 6.704 5.930 11.350 1.00 63.59 102 ILE A CA 1
ATOM 851 C C . ILE A 1 102 ? 6.767 6.495 9.931 1.00 63.59 102 ILE A C 1
ATOM 853 O O . ILE A 1 102 ? 7.854 6.709 9.400 1.00 63.59 102 ILE A O 1
ATOM 857 N N . ILE A 1 103 ? 5.609 6.745 9.317 1.00 65.25 103 ILE A N 1
ATOM 858 C CA . ILE A 1 103 ? 5.533 7.436 8.022 1.00 65.25 103 ILE A CA 1
ATOM 859 C C . ILE A 1 103 ? 4.882 8.792 8.227 1.00 65.25 103 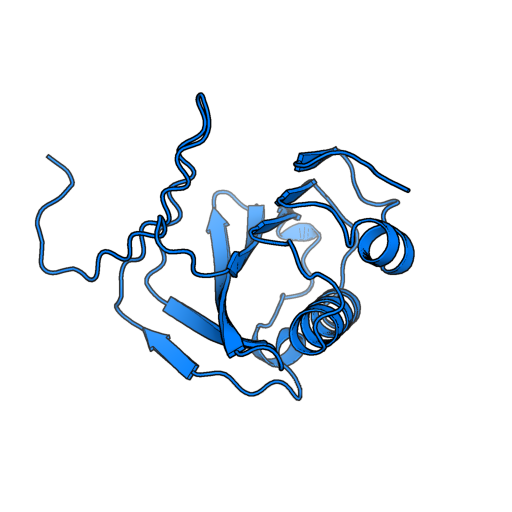ILE A C 1
ATOM 861 O O . ILE A 1 103 ? 3.663 8.867 8.366 1.00 65.25 103 ILE A O 1
ATOM 865 N N . GLY A 1 104 ? 5.713 9.834 8.202 1.00 63.81 104 GLY A N 1
ATOM 866 C CA . GLY A 1 104 ? 5.305 11.231 8.150 1.00 63.81 104 GLY A CA 1
ATOM 867 C C . GLY A 1 104 ? 5.052 11.683 6.718 1.00 63.81 104 GLY A C 1
ATOM 868 O O . GLY A 1 104 ? 5.887 11.514 5.836 1.00 63.81 104 GLY A O 1
ATOM 869 N N . THR A 1 105 ? 3.901 12.295 6.490 1.00 66.06 105 THR A N 1
ATOM 870 C CA . THR A 1 105 ? 3.572 13.002 5.250 1.00 66.06 105 THR A CA 1
ATOM 871 C C . THR A 1 105 ? 2.823 14.274 5.610 1.00 66.06 105 THR A C 1
ATOM 873 O O . THR A 1 105 ? 2.147 14.301 6.631 1.00 66.06 105 THR A O 1
ATOM 876 N N . ASN A 1 106 ? 2.922 15.312 4.785 1.00 69.56 106 ASN A N 1
ATOM 877 C CA . ASN A 1 106 ? 2.094 16.511 4.902 1.00 69.56 106 ASN A CA 1
ATOM 878 C C . ASN A 1 106 ? 0.821 16.430 4.044 1.00 69.56 106 ASN A C 1
ATOM 880 O O . ASN A 1 106 ? 0.025 17.358 4.064 1.00 69.56 106 ASN A O 1
ATOM 884 N N . LYS A 1 107 ? 0.616 15.350 3.281 1.00 77.75 107 LYS A N 1
ATOM 885 C CA . LYS A 1 107 ? -0.560 15.152 2.423 1.00 77.75 107 LYS A CA 1
ATOM 886 C C . LYS A 1 107 ? -0.953 13.683 2.313 1.00 77.75 107 LYS A C 1
ATOM 888 O O . LYS A 1 107 ? -0.091 12.806 2.323 1.00 77.75 107 LYS A O 1
ATOM 893 N N . GLY A 1 108 ? -2.237 13.399 2.165 1.00 83.00 108 GLY A N 1
ATOM 894 C CA . GLY A 1 108 ? -2.720 12.031 2.013 1.00 83.00 108 GLY A CA 1
ATOM 895 C C . GLY A 1 108 ? -4.062 11.960 1.306 1.00 83.00 108 GLY A C 1
ATOM 896 O O . GLY A 1 108 ? -4.821 12.928 1.282 1.00 83.00 108 GLY A O 1
ATOM 897 N N . TRP A 1 109 ? -4.334 10.792 0.732 1.00 89.75 109 TRP A N 1
ATOM 898 C CA . TRP A 1 109 ? -5.623 10.465 0.135 1.00 89.75 109 TRP A CA 1
ATOM 899 C C . TRP A 1 109 ? -6.297 9.395 0.975 1.00 89.75 109 TRP A C 1
ATOM 901 O O . TRP A 1 109 ? -5.694 8.358 1.249 1.00 89.75 109 TRP A O 1
ATOM 911 N N . HIS A 1 110 ? -7.535 9.631 1.381 1.00 90.31 110 HIS A N 1
ATOM 912 C CA . HIS A 1 110 ? -8.300 8.701 2.192 1.00 90.31 110 HIS A CA 1
ATOM 913 C C . HIS A 1 110 ? -9.376 8.039 1.354 1.00 90.31 110 HIS A C 1
ATOM 915 O O . HIS A 1 110 ? -10.198 8.716 0.749 1.00 90.31 110 HIS A O 1
ATOM 921 N N . ILE A 1 111 ? -9.375 6.715 1.348 1.00 94.69 111 ILE A N 1
ATOM 922 C CA . ILE A 1 111 ? -10.348 5.893 0.635 1.00 94.69 111 ILE A CA 1
ATOM 923 C C . ILE A 1 111 ? -11.112 5.030 1.631 1.00 94.69 111 ILE A C 1
ATOM 925 O O . ILE A 1 111 ? -10.671 4.814 2.766 1.00 94.69 111 ILE A O 1
ATOM 929 N N . ARG A 1 112 ? -12.260 4.514 1.198 1.00 96.00 112 ARG A N 1
ATOM 930 C CA . ARG A 1 112 ? -13.063 3.580 1.986 1.00 96.00 112 ARG A CA 1
ATOM 931 C C . ARG A 1 112 ? -13.339 2.326 1.178 1.00 96.00 112 ARG A C 1
ATOM 933 O O . ARG A 1 112 ? -13.618 2.396 -0.015 1.00 96.00 112 ARG A O 1
ATOM 940 N N . SER A 1 113 ? -13.254 1.182 1.839 1.00 95.38 113 SER A N 1
ATOM 941 C CA . SER A 1 113 ? -13.745 -0.074 1.277 1.00 95.38 113 SER A CA 1
ATOM 942 C C . SER A 1 113 ? -15.266 -0.167 1.400 1.00 95.38 113 SER A C 1
ATOM 944 O O . SER A 1 113 ? -15.885 0.528 2.208 1.00 95.38 113 SER A O 1
ATOM 946 N N . LYS A 1 114 ? -15.878 -1.082 0.643 1.00 93.81 114 LYS A N 1
ATOM 947 C CA . LYS A 1 114 ? -17.314 -1.390 0.715 1.00 93.81 114 LYS A CA 1
ATOM 948 C C . LYS A 1 114 ? -17.759 -1.883 2.092 1.00 93.81 114 LYS A C 1
ATOM 950 O O . LYS A 1 114 ? -18.918 -1.701 2.446 1.00 93.81 114 LYS A O 1
ATOM 955 N N . SER A 1 115 ? -16.858 -2.490 2.866 1.00 89.88 115 SER A N 1
ATOM 956 C CA . SER A 1 115 ? -17.124 -2.896 4.252 1.00 89.88 115 SER A CA 1
ATOM 957 C C . SER A 1 115 ? -17.008 -1.742 5.254 1.00 89.88 115 SER A C 1
ATOM 959 O O . SER A 1 115 ? -17.284 -1.936 6.434 1.00 89.88 115 SER A O 1
ATOM 961 N N . GLY A 1 116 ? -16.616 -0.543 4.807 1.00 91.56 116 GLY A N 1
ATOM 962 C CA . GLY A 1 116 ? -16.503 0.656 5.635 1.00 91.56 116 GLY A CA 1
ATOM 963 C C . GLY A 1 116 ? -15.113 0.902 6.226 1.00 91.56 116 GLY A C 1
ATOM 964 O O . GLY A 1 116 ? -14.924 1.919 6.892 1.00 91.56 116 GLY A O 1
ATOM 965 N N . LEU A 1 117 ? -14.124 0.034 5.966 1.00 91.81 117 LEU A N 1
ATOM 966 C CA . LEU A 1 117 ? -12.747 0.265 6.423 1.00 91.81 117 LEU A CA 1
ATOM 967 C C . LEU A 1 117 ? -12.175 1.516 5.751 1.00 91.81 117 LEU A C 1
ATOM 969 O O . LEU A 1 117 ? -12.234 1.629 4.525 1.00 91.81 117 LEU A O 1
ATOM 973 N N . LYS A 1 118 ? -11.602 2.427 6.544 1.00 91.88 118 LYS A N 1
ATOM 974 C CA . LYS A 1 118 ? -10.890 3.615 6.055 1.00 91.88 118 LYS A CA 1
ATOM 975 C C . LYS A 1 118 ? -9.421 3.268 5.830 1.00 91.88 118 LYS A C 1
ATOM 977 O O . LYS A 1 118 ? -8.809 2.622 6.674 1.00 91.88 118 LYS A O 1
ATOM 982 N N . ALA A 1 119 ? -8.848 3.720 4.722 1.00 90.94 119 ALA A N 1
ATOM 983 C CA . ALA A 1 119 ? -7.417 3.620 4.470 1.00 90.94 119 ALA A CA 1
ATOM 984 C C . ALA A 1 119 ? -6.8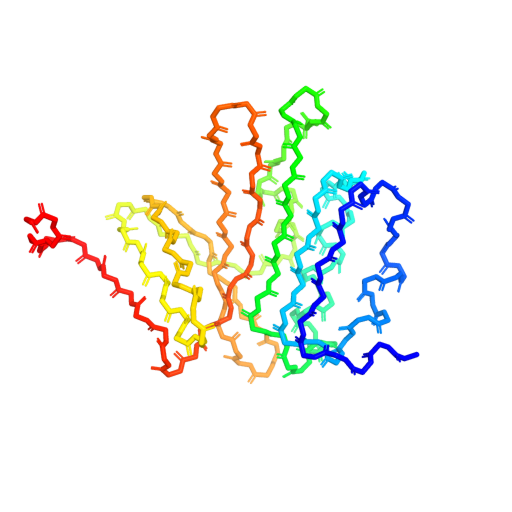42 4.947 3.984 1.00 90.94 119 ALA A C 1
ATOM 986 O O . ALA A 1 119 ? -7.536 5.748 3.363 1.00 90.94 119 ALA A O 1
ATOM 987 N N . SER A 1 120 ? -5.563 5.165 4.265 1.00 88.81 120 SER A N 1
ATOM 988 C CA . SER A 1 120 ? -4.769 6.256 3.712 1.00 88.81 120 SER A CA 1
ATOM 989 C C . SER A 1 120 ? -3.809 5.727 2.666 1.00 88.81 120 SER A C 1
ATOM 991 O O . SER A 1 120 ? -3.138 4.723 2.891 1.00 88.81 120 SER A O 1
ATOM 993 N N . ILE A 1 121 ? -3.695 6.457 1.566 1.00 89.50 121 ILE A N 1
ATOM 994 C CA . ILE A 1 121 ? -2.664 6.273 0.558 1.00 89.50 121 ILE A CA 1
ATOM 995 C C . ILE A 1 121 ? -1.688 7.435 0.635 1.00 89.50 121 ILE A C 1
ATOM 997 O O . ILE A 1 121 ? -2.089 8.601 0.656 1.00 89.50 121 ILE A O 1
ATOM 1001 N N . LEU A 1 122 ? -0.406 7.093 0.679 1.00 84.88 122 LEU A N 1
ATOM 1002 C CA . LEU A 1 122 ? 0.710 8.013 0.807 1.00 84.88 122 LEU A CA 1
ATOM 1003 C C . LEU A 1 122 ? 1.750 7.696 -0.260 1.00 84.88 122 LEU A C 1
ATOM 1005 O O . LEU A 1 122 ? 2.009 6.536 -0.579 1.00 84.88 122 LEU A O 1
ATOM 1009 N N . THR A 1 123 ? 2.377 8.746 -0.769 1.00 82.88 123 THR A N 1
ATOM 1010 C CA . THR A 1 123 ? 3.500 8.651 -1.698 1.00 82.88 123 THR A CA 1
ATOM 1011 C C . THR A 1 123 ? 4.604 9.560 -1.192 1.00 82.88 123 THR A C 1
ATOM 1013 O O . THR A 1 123 ? 4.359 10.756 -1.007 1.00 82.88 123 THR A O 1
ATOM 1016 N N . LEU A 1 124 ? 5.795 9.014 -0.982 1.00 81.00 124 LEU A N 1
ATOM 1017 C CA . LEU A 1 124 ? 6.970 9.765 -0.552 1.00 81.00 124 LEU A CA 1
ATOM 1018 C C . LEU A 1 124 ? 8.148 9.475 -1.481 1.00 81.00 124 LEU A C 1
ATOM 1020 O O . LEU A 1 124 ? 8.248 8.395 -2.057 1.00 81.00 124 LEU A O 1
ATOM 1024 N N . GLU A 1 125 ? 9.028 10.458 -1.626 1.00 83.88 125 GLU A N 1
ATOM 1025 C CA . GLU A 1 125 ? 10.296 10.310 -2.331 1.00 83.88 125 GLU A CA 1
ATOM 1026 C C . GLU A 1 125 ? 11.425 10.662 -1.361 1.00 83.88 125 GLU A C 1
ATOM 1028 O O . GLU A 1 125 ? 11.462 11.778 -0.843 1.00 83.88 125 GLU A O 1
ATOM 1033 N N . ILE A 1 126 ? 12.325 9.712 -1.103 1.00 81.81 126 ILE A N 1
ATOM 1034 C CA . ILE A 1 126 ? 13.503 9.897 -0.248 1.00 81.81 126 ILE A CA 1
ATOM 1035 C C . ILE A 1 126 ? 14.706 9.313 -0.985 1.00 81.81 126 ILE A C 1
ATOM 1037 O O . ILE A 1 126 ? 14.667 8.164 -1.410 1.00 81.81 126 ILE A O 1
ATOM 1041 N N . GLU A 1 127 ? 15.763 10.110 -1.163 1.00 86.69 127 GLU A N 1
ATOM 1042 C CA . GLU A 1 127 ? 17.043 9.663 -1.747 1.00 86.69 127 GLU A CA 1
ATOM 1043 C C . GLU A 1 127 ? 16.907 8.917 -3.095 1.00 86.69 127 GLU A C 1
ATOM 1045 O O . GLU A 1 127 ? 17.631 7.968 -3.386 1.00 86.69 127 GLU A O 1
ATOM 1050 N N . GLY A 1 128 ? 15.965 9.341 -3.945 1.00 85.94 128 GLY A N 1
ATOM 1051 C CA . GLY A 1 128 ? 15.731 8.710 -5.250 1.00 85.94 128 GLY A CA 1
ATOM 1052 C C . GLY A 1 128 ? 14.949 7.392 -5.190 1.00 85.94 128 GLY A C 1
ATOM 1053 O O . GLY A 1 128 ? 14.842 6.702 -6.205 1.00 85.94 128 GLY A O 1
ATOM 1054 N N . ILE A 1 129 ? 14.371 7.051 -4.039 1.00 86.50 129 ILE A N 1
ATOM 1055 C CA . ILE A 1 129 ? 13.415 5.956 -3.869 1.00 86.50 129 ILE A CA 1
ATOM 1056 C C . ILE A 1 129 ? 12.019 6.559 -3.734 1.00 86.50 129 ILE A C 1
ATOM 1058 O O . ILE A 1 129 ? 11.776 7.408 -2.878 1.00 86.50 129 ILE A O 1
ATOM 1062 N N . CYS A 1 130 ? 11.098 6.113 -4.583 1.00 87.31 130 CYS A N 1
ATOM 1063 C CA . CYS A 1 130 ? 9.680 6.414 -4.468 1.00 87.31 130 CYS A CA 1
ATOM 1064 C C . CYS A 1 130 ? 8.997 5.284 -3.693 1.00 87.31 130 CYS A C 1
ATOM 1066 O O . CYS A 1 130 ? 9.000 4.134 -4.140 1.00 87.31 130 CYS A O 1
ATOM 1068 N N . THR A 1 131 ? 8.370 5.617 -2.570 1.00 87.19 131 THR A N 1
ATOM 1069 C CA . THR A 1 131 ? 7.600 4.674 -1.758 1.00 87.19 131 THR A CA 1
ATOM 1070 C C . THR A 1 131 ? 6.118 4.983 -1.886 1.00 87.19 131 THR A C 1
ATOM 1072 O O . THR A 1 131 ? 5.678 6.113 -1.659 1.00 87.19 131 THR A O 1
ATOM 1075 N N . PHE A 1 132 ? 5.340 3.960 -2.217 1.00 90.00 132 PHE A N 1
ATOM 1076 C CA . PHE A 1 132 ? 3.888 3.974 -2.133 1.00 90.00 132 PHE A CA 1
ATOM 1077 C C . PHE A 1 132 ? 3.458 3.205 -0.893 1.00 90.00 132 PHE A C 1
ATOM 1079 O O . PHE A 1 132 ? 3.946 2.102 -0.645 1.00 90.00 132 PHE A O 1
ATOM 1086 N N . VAL A 1 133 ? 2.504 3.753 -0.149 1.00 88.31 133 VAL A N 1
ATOM 1087 C CA . VAL A 1 133 ? 1.949 3.110 1.039 1.00 88.31 133 VAL A CA 1
ATOM 1088 C C . VAL A 1 133 ? 0.433 3.196 1.007 1.00 88.31 133 VAL A C 1
ATOM 1090 O O . VAL A 1 133 ? -0.118 4.277 0.835 1.00 88.31 133 VAL A O 1
ATOM 1093 N N . LEU A 1 134 ? -0.231 2.066 1.228 1.00 91.56 134 LEU A N 1
ATOM 1094 C CA . LEU A 1 134 ? -1.623 1.973 1.645 1.00 91.56 134 LEU A CA 1
ATOM 1095 C C . LEU A 1 134 ? -1.650 1.459 3.083 1.00 91.56 134 LEU A C 1
ATOM 1097 O O . LEU A 1 134 ? -1.091 0.407 3.395 1.00 91.56 134 LEU A O 1
ATOM 1101 N N . PHE A 1 135 ? -2.323 2.199 3.952 1.00 87.56 135 PHE A N 1
ATOM 1102 C CA . PHE A 1 135 ? -2.455 1.882 5.365 1.00 87.56 135 PHE A CA 1
ATOM 1103 C C . PHE A 1 135 ? -3.926 1.890 5.768 1.00 87.56 135 PHE A C 1
ATOM 1105 O O . PHE A 1 135 ? -4.607 2.897 5.568 1.00 87.56 135 PHE A O 1
ATOM 1112 N N . VAL A 1 136 ? -4.416 0.803 6.356 1.00 88.38 136 VAL A N 1
ATOM 1113 C CA . VAL A 1 136 ? -5.796 0.702 6.846 1.00 88.38 136 VAL A CA 1
ATOM 1114 C C . VAL A 1 136 ? -5.864 1.169 8.290 1.00 88.38 136 VAL A C 1
ATOM 1116 O O . VAL A 1 136 ? -5.057 0.774 9.123 1.00 88.38 136 VAL A O 1
ATOM 1119 N N . TRP A 1 137 ? -6.831 2.031 8.582 1.00 84.25 137 TRP A N 1
ATOM 1120 C CA . TRP A 1 137 ? -7.022 2.607 9.902 1.00 84.25 137 TRP A CA 1
ATOM 1121 C C . TRP A 1 137 ? -7.563 1.532 10.843 1.00 84.25 137 TRP A C 1
ATOM 1123 O O . TRP A 1 137 ? -8.657 1.006 10.639 1.00 84.25 137 TRP A O 1
ATOM 1133 N N . THR A 1 138 ? -6.788 1.234 11.877 1.00 76.06 138 THR A N 1
ATOM 1134 C CA . THR A 1 138 ? -7.137 0.347 12.991 1.00 76.06 138 THR A CA 1
ATOM 1135 C C . THR A 1 138 ? -7.235 1.153 14.287 1.00 76.06 138 THR A C 1
ATOM 1137 O O . THR A 1 138 ? -6.784 2.297 14.343 1.00 76.06 138 THR A O 1
ATOM 1140 N N . GLU A 1 139 ? -7.774 0.566 15.356 1.00 70.56 139 GLU A N 1
ATOM 1141 C CA . GLU A 1 139 ? -7.810 1.211 16.682 1.00 70.56 139 GLU A CA 1
ATOM 1142 C C . GLU A 1 139 ? -6.408 1.560 17.218 1.00 70.56 139 GLU A C 1
ATOM 1144 O O . GLU A 1 139 ? -6.246 2.506 17.982 1.00 70.56 139 GLU A O 1
ATOM 1149 N N . GLU A 1 140 ? -5.377 0.836 16.776 1.00 63.97 140 GLU A N 1
ATOM 1150 C CA . GLU A 1 140 ? -3.976 1.070 17.149 1.00 63.97 140 GLU A CA 1
ATOM 1151 C C . GLU A 1 140 ? -3.306 2.174 16.314 1.00 63.97 140 GLU A C 1
ATOM 1153 O O . GLU A 1 140 ? -2.169 2.573 16.575 1.00 63.97 140 GLU A O 1
ATOM 1158 N N . SER A 1 141 ? -3.991 2.671 15.283 1.00 63.66 141 SER A N 1
ATOM 1159 C CA . SER A 1 141 ? -3.456 3.670 14.366 1.00 63.66 141 SER A CA 1
ATOM 1160 C C . SER A 1 141 ? -3.525 5.057 14.988 1.00 63.66 141 SER A C 1
ATOM 1162 O O . SER A 1 141 ? -4.591 5.660 15.080 1.00 63.66 141 SER A O 1
ATOM 1164 N N . ILE A 1 142 ? -2.374 5.595 15.375 1.00 59.75 142 ILE A N 1
ATOM 1165 C CA . ILE A 1 142 ? -2.281 6.974 15.857 1.00 59.75 142 ILE A CA 1
ATOM 1166 C C . ILE A 1 142 ? -2.186 7.912 14.647 1.00 59.75 142 ILE A C 1
ATOM 1168 O O . ILE A 1 142 ? -1.485 7.643 13.676 1.00 59.75 142 ILE A O 1
ATOM 1172 N N . ILE A 1 143 ? -2.907 9.029 14.681 1.00 59.12 143 ILE A N 1
ATOM 1173 C CA . ILE A 1 143 ? -2.774 10.109 13.701 1.00 59.12 143 ILE A CA 1
ATOM 1174 C C . ILE A 1 143 ? -2.465 11.371 14.494 1.00 59.12 143 ILE A C 1
ATOM 1176 O O . ILE A 1 143 ? -3.280 11.807 15.300 1.00 59.12 143 ILE A O 1
ATOM 1180 N N . VAL A 1 144 ? -1.268 11.925 14.297 1.00 60.62 144 VAL A N 1
ATOM 1181 C CA . VAL A 1 144 ? -0.808 13.129 15.002 1.00 60.62 144 VAL A CA 1
ATOM 1182 C C . VAL A 1 144 ? -0.853 14.314 14.049 1.00 60.62 144 VAL A C 1
ATOM 1184 O O . VAL A 1 144 ? 0.116 14.583 13.350 1.00 60.62 144 VAL A O 1
ATOM 1187 N N . THR A 1 145 ? -1.969 15.034 14.031 1.00 54.09 145 THR A N 1
ATOM 1188 C CA . THR A 1 145 ? -2.082 16.329 13.352 1.00 54.09 145 THR A CA 1
ATOM 1189 C C . THR A 1 145 ? -1.326 17.378 14.185 1.00 54.09 145 THR A C 1
ATOM 1191 O O . THR A 1 145 ? -1.741 17.653 15.308 1.00 54.09 145 THR A O 1
ATOM 1194 N N . GLY A 1 146 ? -0.207 17.937 13.703 1.00 52.94 146 GLY A N 1
ATOM 1195 C CA . GLY A 1 146 ? 0.450 19.072 14.384 1.00 52.94 146 GLY A CA 1
ATOM 1196 C C . GLY A 1 146 ? -0.457 20.310 14.326 1.00 52.94 146 GLY A C 1
ATOM 1197 O O . GLY A 1 146 ? -1.136 20.495 13.323 1.00 52.94 146 GLY A O 1
ATOM 1198 N N . GLU A 1 147 ? -0.579 21.175 15.329 1.00 40.56 147 GLU A N 1
ATOM 1199 C CA . GLU A 1 147 ? 0.357 21.634 16.363 1.00 40.56 147 GLU A CA 1
ATOM 1200 C C . GLU A 1 147 ? 0.492 20.699 17.574 1.00 40.56 147 GLU A C 1
ATOM 1202 O O . GLU A 1 147 ? -0.375 20.667 18.438 1.00 40.56 147 GLU A O 1
ATOM 1207 N N . ASN A 1 148 ? 1.585 19.942 17.673 1.00 41.34 148 ASN A N 1
ATOM 1208 C CA . ASN A 1 148 ? 2.116 19.531 18.971 1.00 41.34 148 ASN A CA 1
ATOM 1209 C C . ASN A 1 148 ? 3.561 19.061 18.814 1.00 41.34 148 ASN A C 1
ATOM 1211 O O . ASN A 1 148 ? 3.890 18.230 17.967 1.00 41.34 148 ASN A O 1
ATOM 1215 N N . GLU A 1 149 ? 4.396 19.658 19.650 1.00 46.44 149 GLU A N 1
ATOM 1216 C CA . GLU A 1 149 ? 5.797 19.373 19.917 1.00 46.44 149 GLU A CA 1
ATOM 1217 C C . GLU A 1 149 ? 5.979 17.888 20.263 1.00 46.44 149 GLU A C 1
ATOM 1219 O O . GLU A 1 149 ? 5.770 17.470 21.396 1.00 46.44 149 GLU A O 1
ATOM 1224 N N . LEU A 1 150 ? 6.333 17.051 19.290 1.00 46.38 150 LEU A N 1
ATOM 1225 C CA . LEU A 1 150 ? 6.721 15.661 19.553 1.00 46.38 150 LEU A CA 1
ATOM 1226 C C . LEU A 1 150 ? 7.934 15.268 18.711 1.00 46.38 150 LEU A C 1
ATOM 1228 O O . LEU A 1 150 ? 7.914 14.262 18.012 1.00 46.38 150 LEU A O 1
ATOM 1232 N N . PHE A 1 151 ? 8.981 16.088 18.801 1.00 38.81 151 PHE A N 1
ATOM 1233 C CA . PHE A 1 151 ? 10.369 15.714 18.524 1.00 38.81 151 PHE A CA 1
ATOM 1234 C C . PHE A 1 151 ? 11.288 16.574 19.414 1.00 38.81 151 PHE A C 1
ATOM 1236 O O . PHE A 1 151 ? 11.978 17.460 18.915 1.00 38.81 151 PHE A O 1
ATOM 1243 N N . GLU A 1 152 ? 11.243 16.345 20.731 1.00 33.47 152 GLU A N 1
ATOM 1244 C CA . GLU A 1 152 ? 12.387 16.602 21.626 1.00 33.47 152 GLU A CA 1
ATOM 1245 C C . GLU A 1 152 ? 13.128 15.288 21.893 1.00 33.47 152 GLU A C 1
ATOM 1247 O O . GLU A 1 152 ? 12.442 14.249 22.065 1.00 33.47 152 GLU A O 1
#

InterPro domains:
  IPR012885 Sdz-33, F-box domain [PF07735] (2-61)